Protein AF-A0AA40B4P5-F1 (afdb_monomer)

Solvent-accessible surface area (backbone atoms only — not comparable to full-atom values): 10401 Å² total; per-residue (Å²): 141,83,86,83,81,86,85,80,82,79,84,84,80,72,88,78,84,68,84,62,63,70,59,55,52,53,54,52,51,53,55,52,52,54,54,51,57,57,49,55,63,72,71,56,54,73,71,52,54,49,51,61,72,48,46,81,73,42,50,54,58,43,45,58,49,44,71,41,87,86,31,70,64,45,64,67,70,53,51,60,80,78,50,50,58,64,60,58,49,35,54,48,53,42,51,59,69,30,68,84,51,92,52,61,62,55,52,70,40,61,72,48,35,52,53,43,51,72,56,22,70,80,34,48,65,58,49,50,54,52,31,75,77,42,67,86,60,52,48,68,52,47,49,43,21,38,76,67,78,42,76,81,86,72,92,78,77,64,51,75,59,50,50,55,59,49,59,76,75,81

Radius of gyration: 24.17 Å; Cα contacts (8 Å, |Δi|>4): 97; chains: 1; bounding box: 47×35×93 Å

pLDDT: mean 71.44, std 14.61, range [41.84, 92.88]

Secondary structure (DSSP, 8-state):
-------PPPP---------HHHHHHHHHHHHHHHHHHHHHHT-SHHHHHHHHHGGGGHHHHHHHHTSTT-TTHHHHS-TTTS-HHHHHHHHHHHHHHTT--SGGGTSSSHHHHHHHHH-GGGHHHHHHHHHH-TTSSHHHHHHHHHHSS----S---HHHHHHHHHHH-

Sequence (170 aa):
MEDASPTASVPSTGPHSGPDIGVACRQITAIVEEQAADSKALAVGPERDALVRMGPNILPQVVNKLRDRWNQFGCQLVDPKNIEIEQYYVLKLHAEAARHVSHSDAFTSGPAYAELVKLGQPAVPLAMLAYARGQSGWWHELLFEIVHGRRSGQHCFNKPMLYREWVDWF

Organism: NCBI:txid1954250

Mean predicted aligned error: 15.41 Å

Foldseek 3Di:
DDDDDDDDDDDDDDDPPDPDVVVVVVVVVVVVVVVVVVLVVVCDDPVNVVVVVCPPVCVVVLLVQVVPVVVVCSVVNVPCVVVVVVLLVLLVVLLVQQVPDQDLCSNCDDDSLVVLLVVAPVSLVVLLVSCVVPLSTNSVQSNCCSPPVDGPPDDDDPSVVSNVVVSVVD

Structure (mmCIF, N/CA/C/O backbone):
data_AF-A0AA40B4P5-F1
#
_entry.id   AF-A0AA40B4P5-F1
#
loop_
_atom_site.group_PDB
_atom_site.id
_atom_site.type_symbol
_atom_site.label_atom_id
_atom_site.label_alt_id
_atom_site.label_comp_id
_atom_site.label_asym_id
_atom_site.label_entity_id
_atom_site.label_seq_id
_atom_site.pdbx_PDB_ins_code
_atom_site.Cartn_x
_atom_site.Cartn_y
_atom_site.Cartn_z
_atom_site.occupancy
_atom_site.B_iso_or_equiv
_atom_site.auth_seq_id
_atom_site.auth_comp_id
_atom_site.auth_asym_id
_atom_site.auth_atom_id
_atom_site.pdbx_PDB_model_num
ATOM 1 N N . MET A 1 1 ? 11.983 9.893 -76.546 1.00 45.31 1 MET A N 1
ATOM 2 C CA . MET A 1 1 ? 11.725 8.760 -75.636 1.00 45.31 1 MET A CA 1
ATOM 3 C C . MET A 1 1 ? 11.482 9.407 -74.285 1.00 45.31 1 MET A C 1
ATOM 5 O O . MET A 1 1 ? 12.410 9.602 -73.517 1.00 45.31 1 MET A O 1
ATOM 9 N N . GLU A 1 2 ? 10.279 9.955 -74.134 1.00 45.50 2 GLU A N 1
ATOM 10 C CA . GLU A 1 2 ? 9.852 10.758 -72.987 1.00 45.50 2 GLU A CA 1
ATOM 11 C C . GLU A 1 2 ? 8.840 9.912 -72.217 1.00 45.50 2 GLU A C 1
ATOM 13 O O . GLU A 1 2 ? 7.770 9.609 -72.742 1.00 45.50 2 GLU A O 1
ATOM 18 N N . ASP A 1 3 ? 9.222 9.479 -71.018 1.00 50.28 3 ASP A N 1
ATOM 19 C CA . ASP A 1 3 ? 8.362 8.753 -70.086 1.00 50.28 3 ASP A CA 1
ATOM 20 C C . ASP A 1 3 ? 7.683 9.763 -69.154 1.00 50.28 3 ASP A C 1
ATOM 22 O O . ASP A 1 3 ? 8.325 10.394 -68.312 1.00 50.28 3 ASP A O 1
ATOM 26 N N . ALA A 1 4 ? 6.371 9.928 -69.317 1.00 57.69 4 ALA A N 1
ATOM 27 C CA . ALA A 1 4 ? 5.534 10.730 -68.435 1.00 57.69 4 ALA A CA 1
ATOM 28 C C . ALA A 1 4 ? 5.011 9.856 -67.281 1.00 57.69 4 ALA A C 1
ATOM 30 O O . ALA A 1 4 ? 4.214 8.942 -67.488 1.00 57.69 4 ALA A O 1
ATOM 31 N N . SER A 1 5 ? 5.457 10.146 -66.056 1.00 61.81 5 SER A N 1
ATOM 32 C CA . SER A 1 5 ? 4.938 9.529 -64.825 1.00 61.81 5 SER A CA 1
ATOM 33 C C . SER A 1 5 ? 3.595 10.146 -64.406 1.00 61.81 5 SER A C 1
ATOM 35 O O . SER A 1 5 ? 3.439 11.366 -64.502 1.00 61.81 5 SER A O 1
ATOM 37 N N . PRO A 1 6 ? 2.632 9.356 -63.893 1.00 63.91 6 PRO A N 1
ATOM 38 C CA . PRO A 1 6 ? 1.341 9.874 -63.460 1.00 63.91 6 PRO A CA 1
ATOM 39 C C . PRO A 1 6 ? 1.387 10.382 -62.011 1.00 63.91 6 PRO A C 1
ATOM 41 O O . PRO A 1 6 ? 1.724 9.655 -61.075 1.00 63.91 6 PRO A O 1
ATOM 44 N N . THR A 1 7 ? 0.993 11.640 -61.823 1.00 63.25 7 THR A N 1
ATOM 45 C CA . THR A 1 7 ? 0.817 12.290 -60.520 1.00 63.25 7 THR A CA 1
ATOM 46 C C . THR A 1 7 ? -0.499 11.834 -59.885 1.00 63.25 7 THR A C 1
ATOM 48 O O . THR A 1 7 ? -1.576 12.201 -60.351 1.00 63.25 7 THR A O 1
ATOM 51 N N . ALA A 1 8 ? -0.434 11.037 -58.817 1.00 60.28 8 ALA A N 1
ATOM 52 C CA . ALA A 1 8 ? -1.607 10.653 -58.034 1.00 60.28 8 ALA A CA 1
ATOM 53 C C . ALA A 1 8 ? -1.970 11.754 -57.020 1.00 60.28 8 ALA A C 1
ATOM 55 O O . ALA A 1 8 ? -1.156 12.133 -56.177 1.00 60.28 8 ALA A O 1
ATOM 56 N N .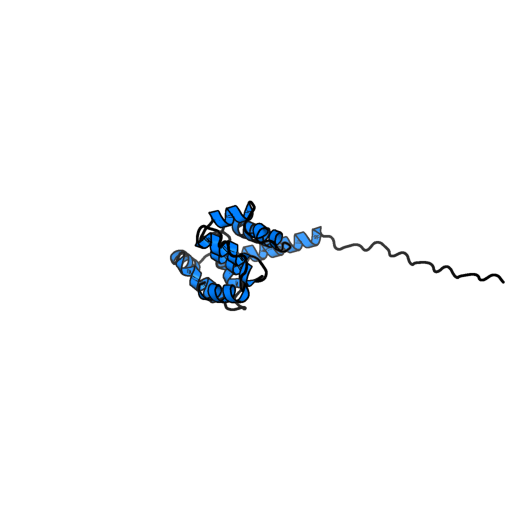 SER A 1 9 ? -3.200 12.266 -57.097 1.00 62.09 9 SER A N 1
ATOM 57 C CA . SER A 1 9 ? -3.757 13.225 -56.139 1.00 62.09 9 SER A CA 1
ATOM 58 C C . SER A 1 9 ? -4.145 12.536 -54.828 1.00 62.09 9 SER A C 1
ATOM 60 O O . SER A 1 9 ? -4.924 11.584 -54.819 1.00 62.09 9 SER A O 1
ATOM 62 N N . VAL A 1 10 ? -3.613 13.041 -53.716 1.00 63.47 10 VAL A N 1
ATOM 63 C CA . VAL A 1 10 ? -3.909 12.569 -52.356 1.00 63.47 10 VAL A CA 1
ATOM 64 C C . VAL A 1 10 ? -5.256 13.149 -51.889 1.00 63.47 10 VAL A C 1
ATOM 66 O O . VAL A 1 10 ? -5.455 14.361 -52.006 1.00 63.47 10 VAL A O 1
ATOM 69 N N . PRO A 1 11 ? -6.186 12.335 -51.354 1.00 60.91 11 PRO A N 1
ATOM 70 C CA . PRO A 1 11 ? -7.458 12.829 -50.841 1.00 60.91 11 PRO A CA 1
ATOM 71 C C . PRO A 1 11 ? -7.267 13.568 -49.508 1.00 60.91 11 PRO A C 1
ATOM 73 O O . PRO A 1 11 ? -6.669 13.050 -48.567 1.00 60.91 11 PRO A O 1
ATOM 76 N N . SER A 1 12 ? -7.805 14.787 -49.436 1.00 62.78 12 SER A N 1
ATOM 77 C CA . SER A 1 12 ? -7.842 15.615 -48.228 1.00 62.78 12 SER A CA 1
ATOM 78 C C . SER A 1 12 ? -8.857 15.046 -47.233 1.00 62.78 12 SER A C 1
ATOM 80 O O . SER A 1 12 ? -10.067 15.102 -47.457 1.00 62.78 12 SER A O 1
ATOM 82 N N . THR A 1 13 ? -8.369 14.466 -46.138 1.00 60.22 13 THR A N 1
ATOM 83 C CA . THR A 1 13 ? -9.186 14.061 -44.989 1.00 60.22 13 THR A CA 1
ATOM 84 C C . THR A 1 13 ? -9.657 15.300 -44.232 1.00 60.22 13 THR A C 1
ATOM 86 O O . THR A 1 13 ? -8.844 16.050 -43.693 1.00 60.22 13 THR A O 1
ATOM 89 N N . GLY A 1 14 ? -10.975 15.515 -44.208 1.00 63.88 14 GLY A N 1
ATOM 90 C CA . GLY A 1 14 ? -11.615 16.598 -43.463 1.00 63.88 14 GLY A CA 1
ATOM 91 C C . GLY A 1 14 ? -11.406 16.499 -41.944 1.00 63.88 14 GLY A C 1
ATOM 92 O O . GLY A 1 14 ? -11.016 15.447 -41.432 1.00 63.88 14 GLY A O 1
ATOM 93 N N . PRO A 1 15 ? -11.660 17.593 -41.205 1.00 58.78 15 PRO A N 1
ATOM 94 C CA . PRO A 1 15 ? -11.432 17.649 -39.768 1.00 58.78 15 PRO A CA 1
ATOM 95 C C . PRO A 1 15 ? -12.365 16.675 -39.039 1.00 58.78 15 PRO A C 1
ATOM 97 O O . PRO A 1 15 ? -13.579 16.863 -38.991 1.00 58.78 15 PRO A O 1
ATOM 100 N N . HIS A 1 16 ? -11.783 15.628 -38.456 1.00 56.91 16 HIS A N 1
ATOM 101 C CA . HIS A 1 16 ? -12.468 14.759 -37.508 1.00 56.91 16 HIS A CA 1
ATOM 102 C C . HIS A 1 16 ? -12.812 15.569 -36.252 1.00 56.91 16 HIS A C 1
ATOM 104 O O . HIS A 1 16 ? -11.935 15.884 -35.448 1.00 56.91 16 HIS A O 1
ATOM 110 N N . SER A 1 17 ? -14.094 15.900 -36.074 1.00 65.56 17 SER A N 1
ATOM 111 C CA . SER A 1 17 ? -14.632 16.340 -34.786 1.00 65.56 17 SER A CA 1
ATOM 112 C C . SER A 1 17 ? -14.431 15.222 -33.765 1.00 65.56 17 SER A C 1
ATOM 114 O O . SER A 1 17 ? -15.168 14.237 -33.747 1.00 65.56 17 SER A O 1
ATOM 116 N N . GLY A 1 18 ? -13.383 15.355 -32.952 1.00 63.38 18 GLY A N 1
ATOM 117 C CA . GLY A 1 18 ? -13.143 14.484 -31.810 1.00 63.38 18 GLY A CA 1
ATOM 118 C C . GLY A 1 18 ? -14.257 14.628 -30.766 1.00 63.38 18 GLY A C 1
ATOM 119 O O . GLY A 1 18 ? -14.904 15.677 -30.701 1.00 63.38 18 GLY A O 1
ATOM 120 N N . PRO A 1 19 ? -14.506 13.585 -29.958 1.00 60.81 19 PRO A N 1
ATOM 121 C CA . PRO A 1 19 ? -15.506 13.635 -28.901 1.00 60.81 19 PRO A CA 1
ATOM 122 C C . PRO A 1 19 ? -15.192 14.776 -27.927 1.00 60.81 19 PRO A C 1
ATOM 124 O O . PRO A 1 19 ? -14.059 14.923 -27.466 1.00 60.81 19 PRO A O 1
ATOM 127 N N . ASP A 1 20 ? -16.207 15.587 -27.630 1.00 73.81 20 ASP A N 1
ATOM 128 C CA . ASP A 1 20 ? -16.127 16.694 -26.681 1.00 73.81 20 ASP A CA 1
ATOM 129 C C . ASP A 1 20 ? -15.807 16.147 -25.280 1.00 73.81 20 ASP A C 1
ATOM 131 O O . ASP A 1 20 ? -16.660 15.590 -24.582 1.00 73.81 20 ASP A O 1
ATOM 135 N N . ILE A 1 21 ? -14.545 16.304 -24.880 1.00 62.72 21 ILE A N 1
ATOM 136 C CA . ILE A 1 21 ? -13.999 15.877 -23.585 1.00 62.72 21 ILE A CA 1
ATOM 137 C C . ILE A 1 21 ? -14.819 16.467 -22.425 1.00 62.72 21 ILE A C 1
ATOM 139 O O . ILE A 1 21 ? -14.979 15.824 -21.387 1.00 62.72 21 ILE A O 1
ATOM 143 N N . GLY A 1 22 ? -15.407 17.654 -22.604 1.00 71.31 22 GLY A N 1
ATOM 144 C CA . GLY A 1 22 ? -16.255 18.286 -21.600 1.00 71.31 22 GLY A CA 1
ATOM 145 C C . GLY A 1 22 ? -17.550 17.517 -21.336 1.00 71.31 22 GLY A C 1
ATOM 146 O O . GLY A 1 22 ? -18.019 17.487 -20.198 1.00 71.31 22 GLY A O 1
ATOM 147 N N . VAL A 1 23 ? -18.122 16.863 -22.351 1.00 73.00 23 VAL A N 1
ATOM 148 C CA . VAL A 1 23 ? -19.327 16.029 -22.199 1.00 73.00 23 VAL A CA 1
ATOM 149 C C . VAL A 1 23 ? -18.996 14.731 -21.464 1.00 73.00 23 VAL A C 1
ATOM 151 O O . VAL A 1 23 ? -19.712 14.367 -20.529 1.00 73.00 23 VAL A O 1
ATOM 154 N N . ALA A 1 24 ? -17.882 14.085 -21.817 1.00 61.00 24 ALA A N 1
ATOM 155 C CA . ALA A 1 24 ? -17.438 12.854 -21.164 1.00 61.00 24 ALA A CA 1
ATOM 156 C C . ALA A 1 24 ? -17.124 13.071 -19.672 1.00 61.00 24 ALA A C 1
ATOM 158 O O . ALA A 1 24 ? -17.556 12.287 -18.828 1.00 61.00 24 ALA A O 1
ATOM 159 N N . CYS A 1 25 ? -16.447 14.172 -19.323 1.00 55.41 25 CYS A N 1
ATOM 160 C CA . CYS A 1 25 ? -16.155 14.500 -17.926 1.00 55.41 25 CYS A CA 1
ATOM 161 C C . CYS A 1 25 ? -17.429 14.704 -17.092 1.00 55.41 25 CYS A C 1
ATOM 163 O O . CYS A 1 25 ? -17.517 14.175 -15.988 1.00 55.41 25 CYS A O 1
ATOM 165 N N . ARG A 1 26 ? -18.444 15.403 -17.620 1.00 72.69 26 ARG A N 1
ATOM 166 C CA . ARG A 1 26 ? -19.712 15.623 -16.898 1.00 72.69 26 ARG A CA 1
ATOM 167 C C . ARG A 1 26 ? -20.489 14.329 -16.657 1.00 72.69 26 ARG A C 1
ATOM 169 O O . ARG A 1 26 ? -21.062 14.159 -15.586 1.00 72.69 26 ARG A O 1
ATOM 176 N N . GLN A 1 27 ? -20.487 13.415 -17.627 1.00 67.50 27 GLN A N 1
ATOM 177 C CA . GLN A 1 27 ? -21.134 12.109 -17.475 1.00 67.50 27 GLN A CA 1
ATOM 178 C C . GLN A 1 27 ? -20.438 11.248 -16.416 1.00 67.50 27 GLN A C 1
ATOM 180 O O . GLN A 1 27 ? -21.112 10.627 -15.600 1.00 67.50 27 GLN A O 1
ATOM 185 N N . ILE A 1 28 ? -19.102 11.256 -16.378 1.00 53.94 28 ILE A N 1
ATOM 186 C CA . ILE A 1 28 ? -18.337 10.527 -15.358 1.00 53.94 28 ILE A CA 1
ATOM 187 C C . ILE A 1 28 ? -18.602 11.107 -13.962 1.00 53.94 28 ILE A C 1
ATOM 189 O O . ILE A 1 28 ? -18.829 10.342 -13.030 1.00 53.94 28 ILE A O 1
ATOM 193 N N . THR A 1 29 ? -18.634 12.435 -13.810 1.00 65.75 29 THR A N 1
ATOM 194 C CA . THR A 1 29 ? -18.943 13.073 -12.520 1.00 65.75 29 THR A CA 1
ATOM 195 C C . THR A 1 29 ? -20.336 12.696 -12.010 1.00 65.75 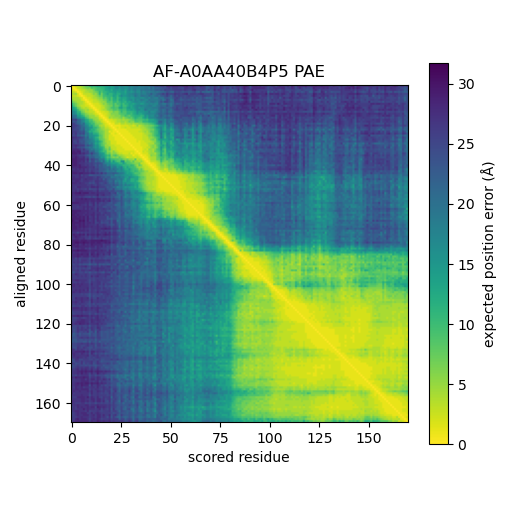29 THR A C 1
ATOM 197 O O . THR A 1 29 ? -20.460 12.317 -10.851 1.00 65.75 29 THR A O 1
ATOM 200 N N . ALA A 1 30 ? -21.358 12.713 -12.871 1.00 70.62 30 ALA A N 1
ATOM 201 C CA . ALA A 1 30 ? -22.722 12.353 -12.480 1.00 70.62 30 ALA A CA 1
ATOM 202 C C . ALA A 1 30 ? -22.841 10.886 -12.021 1.00 70.62 30 ALA A C 1
ATOM 204 O O . ALA A 1 30 ? -23.460 10.611 -10.998 1.00 70.62 30 ALA A O 1
ATOM 205 N N . ILE A 1 31 ? -22.183 9.954 -12.724 1.00 61.81 31 ILE A N 1
ATOM 206 C CA . ILE A 1 31 ? -22.160 8.528 -12.347 1.00 61.81 31 ILE A CA 1
ATOM 207 C C . ILE A 1 31 ? -21.468 8.331 -10.990 1.00 61.81 31 ILE A C 1
ATOM 209 O O . ILE A 1 31 ? -21.915 7.529 -10.170 1.00 61.81 31 ILE A O 1
ATOM 213 N N . VAL A 1 32 ? -20.382 9.066 -10.734 1.00 55.47 32 VAL A N 1
ATOM 214 C CA . VAL A 1 32 ? -19.660 8.998 -9.456 1.00 55.47 32 VAL A CA 1
ATOM 215 C C . VAL A 1 32 ? -20.505 9.564 -8.309 1.00 55.47 32 VAL A C 1
ATOM 217 O O . VAL A 1 32 ? -20.516 8.982 -7.226 1.00 55.47 32 VAL A O 1
ATOM 220 N N . GLU A 1 33 ? -21.234 10.660 -8.526 1.00 64.38 33 GLU A N 1
ATOM 221 C CA . GLU A 1 33 ? -22.116 11.252 -7.512 1.00 64.38 33 GLU A CA 1
ATOM 222 C C . GLU A 1 33 ? -23.326 10.363 -7.187 1.00 64.38 33 GLU A C 1
ATOM 224 O O . GLU A 1 33 ? -23.668 10.208 -6.014 1.00 64.38 33 GLU A O 1
ATOM 229 N N . GLU A 1 34 ? -23.927 9.727 -8.195 1.00 67.56 34 GLU A N 1
ATOM 230 C CA . GLU A 1 34 ? -25.036 8.781 -8.026 1.00 67.56 34 GLU A CA 1
ATOM 231 C C . GLU A 1 34 ? -24.597 7.543 -7.227 1.00 67.56 34 GLU A C 1
ATOM 233 O O . GLU A 1 34 ? -25.210 7.199 -6.216 1.00 67.56 34 GLU A O 1
ATOM 238 N N . GLN A 1 35 ? -23.451 6.945 -7.577 1.00 53.59 35 GLN A N 1
ATOM 239 C CA . GLN A 1 35 ? -22.891 5.824 -6.813 1.00 53.59 35 GLN A CA 1
ATOM 240 C C . GLN A 1 35 ? -22.478 6.221 -5.385 1.00 53.59 35 GLN A C 1
ATOM 242 O O . GLN A 1 35 ? -22.581 5.415 -4.458 1.00 53.59 35 GLN A O 1
ATOM 247 N N . ALA A 1 36 ? -22.035 7.463 -5.171 1.00 54.97 36 ALA A N 1
ATOM 248 C CA . ALA A 1 36 ? -21.717 7.973 -3.838 1.00 54.97 36 ALA A CA 1
ATOM 249 C C . ALA A 1 36 ? -22.971 8.193 -2.970 1.00 54.97 36 ALA A C 1
ATOM 251 O O . ALA A 1 36 ? -22.896 8.059 -1.742 1.00 54.97 36 ALA A O 1
ATOM 252 N N . ALA A 1 37 ? -24.116 8.520 -3.577 1.00 57.41 37 ALA A N 1
ATOM 253 C CA . ALA A 1 37 ? -25.391 8.655 -2.877 1.00 57.41 37 ALA A CA 1
ATOM 254 C C . ALA A 1 37 ? -25.894 7.294 -2.363 1.00 57.41 37 ALA A C 1
ATOM 256 O O . ALA A 1 37 ? -26.248 7.187 -1.187 1.00 57.41 37 ALA A O 1
ATOM 257 N N . ASP A 1 38 ? -25.800 6.245 -3.182 1.00 60.19 38 ASP A N 1
ATOM 258 C CA . ASP A 1 38 ? -26.142 4.871 -2.786 1.00 60.19 38 ASP A CA 1
ATOM 259 C C . ASP A 1 38 ? -25.158 4.295 -1.755 1.00 60.19 38 ASP A C 1
ATOM 261 O O . ASP A 1 38 ? -25.547 3.616 -0.802 1.00 60.19 38 ASP A O 1
ATOM 265 N N . SER A 1 39 ? -23.874 4.645 -1.865 1.00 52.78 39 SER A N 1
ATOM 266 C CA . SER A 1 39 ? -22.849 4.244 -0.895 1.00 52.78 39 SER A CA 1
ATOM 267 C C . SER A 1 39 ? -23.105 4.814 0.511 1.00 52.78 39 SER A C 1
ATOM 269 O O . SER A 1 39 ? -22.832 4.150 1.512 1.00 52.78 39 SER A O 1
ATOM 271 N N . LYS A 1 40 ? -23.707 6.011 0.627 1.00 55.09 40 LYS A N 1
ATOM 272 C CA . LYS A 1 40 ? -24.084 6.589 1.932 1.00 55.09 40 LYS A CA 1
ATOM 273 C C . LYS A 1 40 ? -25.180 5.796 2.640 1.00 55.09 40 LYS A C 1
ATOM 275 O O . LYS A 1 40 ? -25.141 5.728 3.866 1.00 55.09 40 LYS A O 1
ATOM 280 N N . ALA A 1 41 ? -26.117 5.198 1.905 1.00 58.56 41 ALA A N 1
ATOM 281 C CA . ALA A 1 41 ? -27.162 4.356 2.487 1.00 58.56 41 ALA A CA 1
ATOM 282 C C . ALA A 1 41 ? -26.595 3.036 3.040 1.00 58.56 41 ALA A C 1
ATOM 284 O O . ALA A 1 41 ? -27.082 2.534 4.048 1.00 58.56 41 ALA A O 1
ATOM 285 N N . LEU A 1 42 ? -25.516 2.522 2.440 1.00 53.75 42 LEU A N 1
ATOM 286 C CA . LEU A 1 42 ? -24.783 1.339 2.914 1.00 53.75 42 LEU A CA 1
ATOM 287 C C . LEU A 1 42 ? -23.833 1.641 4.089 1.00 53.75 42 LEU A C 1
ATOM 289 O O . LEU A 1 42 ? -23.342 0.726 4.747 1.00 53.75 42 LEU A O 1
ATOM 293 N N . ALA A 1 43 ? -23.579 2.923 4.369 1.00 54.78 43 ALA A N 1
ATOM 294 C CA . ALA A 1 43 ? -22.688 3.396 5.426 1.00 54.78 43 ALA A CA 1
ATOM 295 C C . ALA A 1 43 ? -23.419 3.760 6.735 1.00 54.78 43 ALA A C 1
ATOM 297 O O . ALA A 1 43 ? -22.862 4.465 7.579 1.00 54.78 43 ALA A O 1
ATOM 298 N N . VAL A 1 44 ? -24.650 3.295 6.940 1.00 67.38 44 VAL A N 1
ATOM 29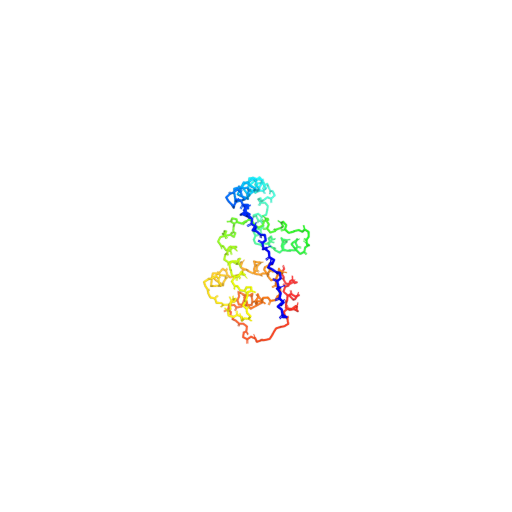9 C CA . VAL A 1 44 ? -25.410 3.463 8.189 1.00 67.38 44 VAL A CA 1
ATOM 300 C C . VAL A 1 44 ? -26.197 2.190 8.492 1.00 67.38 44 VAL A C 1
ATOM 302 O O . VAL A 1 44 ? -26.699 1.547 7.579 1.00 67.38 44 VAL A O 1
ATOM 305 N N . GLY A 1 45 ? -26.295 1.815 9.770 1.00 79.00 45 GLY A N 1
ATOM 306 C CA . GLY A 1 45 ? -27.057 0.642 10.209 1.00 79.00 45 GLY A CA 1
ATOM 307 C C . GLY A 1 45 ? -26.340 -0.211 11.263 1.00 79.00 45 GLY A C 1
ATOM 308 O O . GLY A 1 45 ? -25.130 -0.062 11.466 1.00 79.00 45 GLY A O 1
ATOM 309 N N . PRO A 1 46 ? -27.075 -1.116 11.934 1.00 67.00 46 PRO A N 1
ATOM 310 C CA . PRO A 1 46 ? -26.543 -1.947 13.015 1.00 67.00 46 PRO A CA 1
ATOM 311 C C . PRO A 1 46 ? -25.401 -2.869 12.559 1.00 67.00 46 PRO A C 1
ATOM 313 O O . PRO A 1 46 ? -24.495 -3.157 13.341 1.00 67.00 46 PRO A O 1
ATOM 316 N N . GLU A 1 47 ? -25.385 -3.283 11.291 1.00 64.81 47 GLU A N 1
ATOM 317 C CA . GLU A 1 47 ? -24.300 -4.062 10.692 1.00 64.81 47 GLU A CA 1
ATOM 318 C C . GLU A 1 47 ? -23.000 -3.249 10.609 1.00 64.81 47 GLU A C 1
ATOM 320 O O . GLU A 1 47 ? -21.930 -3.766 10.934 1.00 64.81 47 GLU A O 1
ATOM 325 N N . ARG A 1 48 ? -23.069 -1.957 10.253 1.00 67.25 48 ARG A N 1
ATOM 326 C CA . ARG A 1 48 ? -21.895 -1.068 10.268 1.00 67.25 48 ARG A CA 1
ATOM 327 C C . ARG A 1 48 ? -21.415 -0.814 11.688 1.00 67.25 48 ARG A C 1
ATOM 329 O O . ARG A 1 48 ? -20.212 -0.860 11.933 1.00 67.25 48 ARG A O 1
ATOM 336 N N . ASP A 1 49 ? -22.327 -0.578 12.624 1.00 75.69 49 ASP A N 1
ATOM 337 C CA . ASP A 1 49 ? -21.961 -0.361 14.025 1.00 75.69 49 ASP A CA 1
ATOM 338 C C . ASP A 1 49 ? -21.262 -1.590 14.616 1.00 75.69 49 ASP A C 1
ATOM 340 O O . ASP A 1 49 ? -20.344 -1.449 15.425 1.00 75.69 49 ASP A O 1
ATOM 344 N N . ALA A 1 50 ? -21.647 -2.796 14.189 1.00 70.38 50 ALA A N 1
ATOM 345 C CA . ALA A 1 50 ? -20.953 -4.027 14.545 1.00 70.38 50 ALA A CA 1
ATOM 346 C C . ALA A 1 50 ? -19.530 -4.069 13.962 1.00 70.38 50 ALA A C 1
ATOM 348 O O . ALA A 1 50 ? -18.587 -4.368 14.695 1.00 70.38 50 ALA A O 1
ATOM 349 N N . LEU A 1 51 ? -19.351 -3.699 12.687 1.00 65.25 51 LEU A N 1
ATOM 350 C CA . LEU A 1 51 ? -18.031 -3.629 12.044 1.00 65.25 51 LEU A CA 1
ATOM 351 C C . LEU A 1 51 ? -17.107 -2.602 12.714 1.00 65.25 51 LEU A C 1
ATOM 353 O O . LEU A 1 51 ? -15.952 -2.906 13.003 1.00 65.25 51 LEU A O 1
ATOM 357 N N . VAL A 1 52 ? -17.618 -1.405 13.019 1.00 68.50 52 VAL A N 1
ATOM 358 C CA . VAL A 1 52 ? -16.863 -0.359 13.729 1.00 68.50 52 VAL A CA 1
ATOM 359 C C . VAL A 1 52 ? -16.462 -0.838 15.125 1.00 68.50 52 VAL A C 1
ATOM 361 O O . VAL A 1 52 ? -15.322 -0.644 15.544 1.00 68.50 52 VAL A O 1
ATOM 364 N N . ARG A 1 53 ? -17.365 -1.526 15.833 1.00 75.38 53 ARG A N 1
ATOM 365 C CA . ARG A 1 53 ? -17.111 -2.078 17.173 1.00 75.38 53 ARG A CA 1
ATOM 366 C C . ARG A 1 53 ? -16.075 -3.203 17.172 1.00 75.38 53 ARG A C 1
ATOM 368 O O . ARG A 1 53 ? -15.400 -3.396 18.178 1.00 75.38 53 ARG A O 1
ATOM 375 N N . MET A 1 54 ?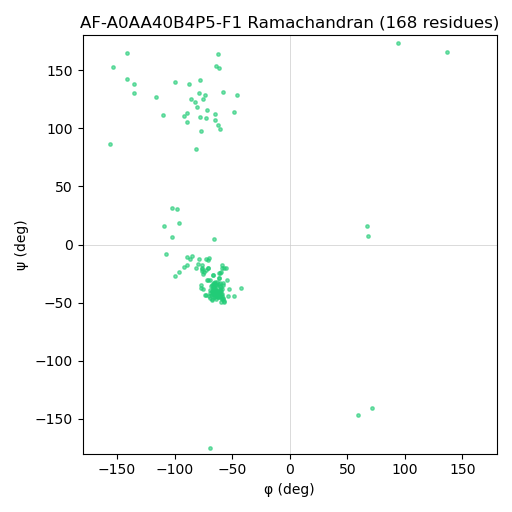 -15.921 -3.919 16.057 1.00 66.06 54 MET A N 1
ATOM 376 C CA . MET A 1 54 ? -14.857 -4.915 15.881 1.00 66.06 54 MET A CA 1
ATOM 377 C C . MET A 1 54 ? -13.465 -4.280 15.729 1.00 66.06 54 MET A C 1
ATOM 379 O O . MET A 1 54 ? -12.464 -4.952 15.991 1.00 66.06 54 MET A O 1
ATOM 383 N N . GLY A 1 55 ? -13.382 -2.997 15.359 1.00 73.25 55 GLY A N 1
ATOM 384 C CA . GLY A 1 55 ? -12.122 -2.264 15.262 1.00 73.25 55 GLY A CA 1
ATOM 385 C C . GLY A 1 55 ? -11.134 -2.907 14.273 1.00 73.25 55 GLY A C 1
ATOM 386 O O . GLY A 1 55 ? -11.556 -3.519 13.292 1.00 73.25 55 GLY A O 1
ATOM 387 N N . PRO A 1 56 ? -9.813 -2.830 14.516 1.00 72.38 56 PRO A N 1
ATOM 388 C CA . PRO A 1 56 ? -8.791 -3.384 13.618 1.00 72.38 56 PRO A CA 1
ATOM 389 C C . PRO A 1 56 ? -8.911 -4.897 13.370 1.00 72.38 56 PRO A C 1
ATOM 391 O O . PRO A 1 56 ? -8.411 -5.400 12.368 1.00 72.38 56 PRO A O 1
ATOM 394 N N . ASN A 1 57 ? -9.609 -5.630 14.243 1.00 66.88 57 ASN A N 1
ATOM 395 C CA . ASN A 1 57 ? -9.778 -7.081 14.134 1.00 66.88 57 ASN A CA 1
ATOM 396 C C . ASN A 1 57 ? -10.676 -7.504 12.962 1.00 66.88 57 ASN A C 1
ATOM 398 O O . ASN A 1 57 ? -10.735 -8.689 12.634 1.00 66.88 57 ASN A O 1
ATOM 402 N N . ILE A 1 58 ? -11.380 -6.562 12.326 1.00 73.56 58 ILE A N 1
ATOM 403 C CA . ILE A 1 58 ? -12.136 -6.839 11.102 1.00 73.56 58 ILE A CA 1
ATOM 404 C C . ILE A 1 58 ? -11.222 -6.991 9.879 1.00 73.56 58 ILE A C 1
ATOM 406 O O . ILE A 1 58 ? -11.594 -7.659 8.914 1.00 73.56 58 ILE A O 1
ATOM 410 N N . LEU A 1 59 ? -10.015 -6.412 9.921 1.00 62.25 59 LEU A N 1
ATOM 411 C CA . LEU A 1 59 ? -9.114 -6.349 8.771 1.00 62.25 59 LEU A CA 1
ATOM 412 C C . LEU A 1 59 ? -8.745 -7.740 8.232 1.00 62.25 59 LEU A C 1
ATOM 414 O O . LEU A 1 59 ? -8.943 -7.940 7.035 1.00 62.25 59 LEU A O 1
ATOM 418 N N . PRO A 1 60 ? -8.353 -8.737 9.052 1.00 61.72 60 PRO A N 1
ATOM 419 C CA . PRO A 1 60 ? -8.082 -10.084 8.547 1.00 61.72 60 PRO A CA 1
ATOM 420 C C . PRO A 1 60 ? -9.306 -10.733 7.887 1.00 61.72 60 PRO A C 1
ATOM 422 O O . PRO A 1 60 ? -9.175 -11.465 6.915 1.00 61.72 60 PRO A O 1
ATOM 425 N N . GLN A 1 61 ? -10.523 -10.449 8.366 1.00 63.56 61 GLN A N 1
ATOM 426 C CA . GLN A 1 61 ? -11.746 -11.028 7.794 1.00 63.56 61 GLN A CA 1
ATOM 427 C C . GLN A 1 61 ? -12.130 -10.378 6.462 1.00 63.56 61 GLN A C 1
ATOM 429 O O . GLN A 1 61 ? -12.563 -11.069 5.539 1.00 63.56 61 GLN A O 1
ATOM 434 N N . VAL A 1 62 ? -11.951 -9.060 6.345 1.00 62.28 62 VAL A N 1
ATOM 435 C CA . VAL A 1 62 ? -12.141 -8.325 5.087 1.00 62.28 62 VAL A CA 1
ATOM 436 C C . VAL A 1 62 ? -11.112 -8.780 4.062 1.00 62.28 62 VAL A C 1
ATOM 438 O O . VAL A 1 62 ? -11.482 -9.100 2.937 1.00 62.28 62 VAL A O 1
ATOM 441 N N . VAL A 1 63 ? -9.847 -8.898 4.463 1.00 59.16 63 VAL A N 1
ATOM 442 C CA . VAL A 1 63 ? -8.763 -9.400 3.612 1.00 59.16 63 VAL A CA 1
ATOM 443 C C . VAL A 1 63 ? -9.023 -10.842 3.173 1.00 59.16 63 VAL A C 1
ATOM 445 O O . VAL A 1 63 ? -8.932 -11.147 1.984 1.00 59.16 63 VAL A O 1
ATOM 448 N N . ASN A 1 64 ? -9.461 -11.716 4.081 1.00 58.41 64 ASN A N 1
ATOM 449 C CA . ASN A 1 64 ? -9.798 -13.093 3.732 1.00 58.41 64 ASN A CA 1
ATOM 450 C C . ASN A 1 64 ? -10.991 -13.173 2.761 1.00 58.41 64 ASN A C 1
ATOM 452 O O . ASN A 1 64 ? -10.995 -13.997 1.851 1.00 58.41 64 ASN A O 1
ATOM 456 N N . LYS A 1 65 ? -11.976 -12.270 2.877 1.00 55.78 65 LYS A N 1
ATOM 457 C CA . LYS A 1 65 ? -13.048 -12.128 1.876 1.00 55.78 65 LYS A CA 1
ATOM 458 C C . LYS A 1 65 ? -12.540 -11.606 0.531 1.00 55.78 65 LYS A C 1
ATOM 460 O O . LYS A 1 65 ? -13.061 -12.027 -0.49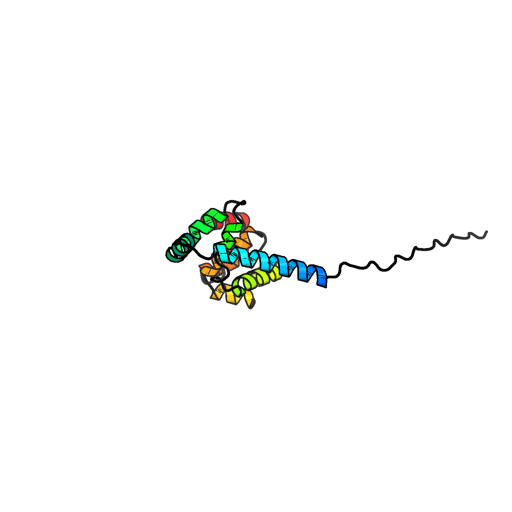8 1.00 55.78 65 LYS A O 1
ATOM 465 N N . LEU A 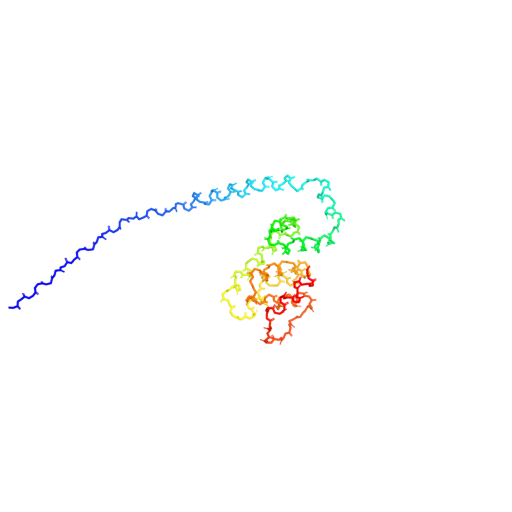1 66 ? -11.546 -10.718 0.531 1.00 54.16 66 LEU A N 1
ATOM 466 C CA . LEU A 1 66 ? -10.932 -10.131 -0.667 1.00 54.16 66 LEU A CA 1
ATOM 467 C C . LEU A 1 66 ? -10.065 -11.108 -1.469 1.00 54.16 66 LEU A C 1
ATOM 469 O O . LEU A 1 66 ? -9.828 -10.869 -2.653 1.00 54.16 66 LEU A O 1
ATOM 473 N N . ARG A 1 67 ? -9.613 -12.208 -0.855 1.00 55.41 67 ARG A N 1
ATOM 474 C CA . ARG A 1 67 ? -8.910 -13.299 -1.552 1.00 55.41 67 ARG A CA 1
ATOM 475 C C . ARG A 1 67 ? -9.777 -13.967 -2.624 1.00 55.41 67 ARG A C 1
ATOM 477 O O . ARG A 1 67 ? -9.244 -14.517 -3.586 1.00 55.41 67 ARG A O 1
ATOM 484 N N . ASP A 1 68 ? -11.100 -13.896 -2.494 1.00 59.44 68 ASP A N 1
ATOM 485 C CA . ASP A 1 68 ? -12.020 -14.408 -3.502 1.00 59.44 68 ASP A CA 1
ATOM 486 C C . ASP A 1 68 ? -12.163 -13.390 -4.647 1.00 59.44 68 ASP A C 1
ATOM 488 O O . ASP A 1 68 ? -12.598 -12.257 -4.434 1.00 59.44 68 ASP A O 1
ATOM 492 N N . ARG A 1 69 ? -11.789 -13.763 -5.883 1.00 44.94 69 ARG A N 1
ATOM 493 C CA . ARG A 1 69 ? -11.663 -12.814 -7.020 1.00 44.94 69 ARG A CA 1
ATOM 494 C C . ARG A 1 69 ? -12.963 -12.072 -7.358 1.00 44.94 69 ARG A C 1
ATOM 496 O O . ARG A 1 69 ? -12.927 -11.072 -8.072 1.00 44.94 69 ARG A O 1
ATOM 503 N N . TRP A 1 70 ? -14.091 -12.595 -6.884 1.00 46.97 70 TRP A N 1
ATOM 504 C CA . TRP A 1 70 ? -15.438 -12.066 -7.081 1.00 46.97 70 TRP A CA 1
ATOM 505 C C . TRP A 1 70 ? -15.859 -11.063 -5.994 1.00 46.97 70 TRP A C 1
ATOM 507 O O . TRP A 1 70 ? -16.840 -10.349 -6.170 1.00 46.97 70 TRP A O 1
ATOM 517 N N . ASN A 1 71 ? -15.088 -10.941 -4.909 1.00 48.34 71 ASN A N 1
ATOM 518 C CA . ASN A 1 71 ? -15.339 -10.047 -3.777 1.00 48.34 71 ASN A CA 1
ATOM 519 C C . ASN A 1 71 ? -14.549 -8.730 -3.858 1.00 48.34 71 ASN A C 1
ATOM 521 O O . ASN A 1 71 ? -14.248 -8.132 -2.831 1.00 48.34 71 ASN A O 1
ATOM 525 N N . GLN A 1 72 ? -14.242 -8.212 -5.054 1.00 46.91 72 GLN A N 1
ATOM 526 C CA . GLN A 1 72 ? -13.528 -6.926 -5.213 1.00 46.91 72 GLN A CA 1
ATOM 527 C C . GLN A 1 72 ? -14.212 -5.737 -4.502 1.00 46.91 72 GLN A C 1
ATOM 529 O O . GLN A 1 72 ? -13.553 -4.752 -4.168 1.00 46.91 72 GLN A O 1
ATOM 534 N N . PHE A 1 73 ? -15.509 -5.849 -4.201 1.00 42.47 73 PHE A N 1
ATOM 535 C CA . PHE A 1 73 ? -16.273 -4.881 -3.411 1.00 42.47 73 PHE A CA 1
ATOM 536 C C . PHE A 1 73 ? -15.915 -4.862 -1.913 1.00 42.47 73 PHE A C 1
ATOM 538 O O . PHE A 1 73 ? -16.247 -3.903 -1.226 1.00 42.47 73 PHE A O 1
ATOM 545 N N . GLY A 1 74 ? -15.178 -5.848 -1.387 1.00 44.44 74 GLY A N 1
ATOM 546 C CA . GLY A 1 74 ? -14.709 -5.843 0.005 1.00 44.44 74 GLY A CA 1
ATOM 547 C C . GLY A 1 74 ? -13.792 -4.657 0.338 1.00 44.44 74 GLY A C 1
ATOM 548 O O . GLY A 1 74 ? -13.748 -4.215 1.481 1.00 44.44 74 GLY A O 1
ATOM 549 N N . CYS A 1 75 ? -13.125 -4.072 -0.665 1.00 42.91 75 CYS A N 1
ATOM 550 C CA . CYS A 1 75 ? -12.319 -2.865 -0.501 1.00 42.91 75 CYS A CA 1
ATOM 551 C C . CYS A 1 75 ? -13.194 -1.622 -0.297 1.00 42.91 75 CYS A C 1
ATOM 553 O O . CYS A 1 75 ? -12.711 -0.645 0.256 1.00 42.91 75 CYS A O 1
ATOM 555 N N . GLN A 1 76 ? -14.465 -1.659 -0.716 1.00 43.97 76 GLN A N 1
ATOM 556 C CA . GLN A 1 76 ? -15.429 -0.583 -0.468 1.00 43.97 76 GLN A CA 1
ATOM 557 C C . GLN A 1 76 ? -16.006 -0.632 0.957 1.00 43.97 76 GLN A C 1
ATOM 559 O O . GLN A 1 76 ? -16.558 0.363 1.415 1.00 43.97 76 GLN A O 1
ATOM 564 N N . LEU A 1 77 ? -15.867 -1.763 1.667 1.00 41.84 77 LEU A N 1
ATOM 565 C CA . LEU A 1 77 ? -16.260 -1.897 3.079 1.00 41.84 77 LEU A CA 1
ATOM 566 C C . LEU A 1 77 ? -15.208 -1.336 4.046 1.00 41.84 77 LEU A C 1
ATOM 568 O O . LEU A 1 77 ? -15.541 -1.015 5.187 1.00 41.84 77 LEU A O 1
ATOM 572 N N . VAL A 1 78 ? -13.953 -1.194 3.606 1.00 45.12 78 VAL A N 1
ATOM 573 C CA . VAL A 1 78 ? -12.980 -0.346 4.300 1.00 45.12 78 VAL A CA 1
ATOM 574 C C . VAL A 1 78 ? -13.335 1.084 3.916 1.00 45.12 78 VAL A C 1
ATOM 576 O O . VAL A 1 78 ? -13.020 1.521 2.815 1.00 45.12 78 VAL A O 1
ATOM 579 N N . ASP A 1 79 ? -14.077 1.767 4.789 1.00 45.50 79 ASP A N 1
ATOM 580 C CA . ASP A 1 79 ? -14.578 3.123 4.557 1.00 45.50 79 ASP A CA 1
ATOM 581 C C . ASP A 1 79 ? -13.426 4.023 4.047 1.00 45.50 79 ASP A C 1
ATOM 583 O O . ASP A 1 79 ? -12.479 4.275 4.804 1.00 45.50 79 ASP A O 1
ATOM 587 N N . PRO A 1 80 ? -13.467 4.528 2.796 1.00 44.41 80 PRO A N 1
ATOM 588 C CA . PRO A 1 80 ? -12.470 5.470 2.278 1.00 44.41 80 PRO A CA 1
ATOM 589 C C . PRO A 1 80 ? -12.508 6.827 3.001 1.00 44.41 80 PRO A C 1
ATOM 591 O O . PRO A 1 80 ? -11.811 7.755 2.610 1.00 44.41 80 PRO A O 1
ATOM 594 N N . LYS A 1 81 ? -13.337 6.976 4.043 1.00 45.62 81 LYS A N 1
ATOM 595 C CA . LYS A 1 81 ? -13.280 8.089 4.995 1.00 45.62 81 LYS A CA 1
ATOM 596 C C . LYS A 1 81 ? -12.355 7.839 6.188 1.00 45.62 81 LYS A C 1
ATOM 598 O O . LYS A 1 81 ? -12.013 8.802 6.862 1.00 45.62 81 LYS A O 1
ATOM 603 N N . ASN A 1 82 ? -11.983 6.588 6.474 1.00 46.38 82 ASN A N 1
ATOM 604 C CA . ASN A 1 82 ? -11.121 6.232 7.614 1.00 46.38 82 ASN A CA 1
ATOM 605 C C . ASN A 1 82 ? -9.659 6.000 7.207 1.00 46.38 82 ASN A C 1
ATOM 607 O O . ASN A 1 82 ? -8.749 6.206 8.003 1.00 46.38 82 ASN A O 1
ATOM 611 N N . ILE A 1 83 ? -9.436 5.601 5.957 1.00 52.66 83 ILE A N 1
ATOM 612 C CA . ILE A 1 83 ? -8.187 5.872 5.247 1.00 52.66 83 ILE A CA 1
ATOM 613 C C . ILE A 1 83 ? -8.444 7.218 4.596 1.00 52.66 83 ILE A C 1
ATOM 615 O O . ILE A 1 83 ? -9.263 7.268 3.684 1.00 52.66 83 ILE A O 1
ATOM 619 N N . GLU A 1 84 ? -7.859 8.308 5.103 1.00 58.59 84 GLU A N 1
ATOM 620 C CA . GLU A 1 84 ? -8.023 9.623 4.473 1.00 58.59 84 GLU A CA 1
ATOM 621 C C . GLU A 1 84 ? -7.811 9.455 2.966 1.00 58.59 84 GLU A C 1
ATOM 623 O O . GLU A 1 84 ? -6.832 8.831 2.562 1.00 58.59 84 GLU A O 1
ATOM 628 N N . ILE A 1 85 ? -8.745 9.940 2.142 1.00 60.56 85 ILE A N 1
ATOM 629 C CA . ILE A 1 85 ? -8.733 9.802 0.674 1.00 60.56 85 ILE A CA 1
ATOM 630 C C . ILE A 1 85 ? -7.321 10.043 0.104 1.00 60.56 85 ILE A C 1
ATOM 632 O O . ILE A 1 85 ? -6.858 9.309 -0.772 1.00 60.56 85 ILE A O 1
ATOM 636 N N . GLU A 1 86 ? -6.604 10.997 0.693 1.00 63.94 86 GLU A N 1
ATOM 637 C CA . GLU A 1 86 ? -5.195 11.310 0.462 1.00 63.94 86 GLU A CA 1
ATOM 638 C C . GLU A 1 86 ? -4.257 10.087 0.484 1.00 63.94 86 GLU A C 1
ATOM 640 O O . GLU A 1 86 ? -3.448 9.926 -0.422 1.00 63.94 86 GLU A O 1
ATOM 645 N N . GLN A 1 87 ? -4.382 9.161 1.437 1.00 66.69 87 GLN A N 1
ATOM 646 C CA . GLN A 1 87 ? -3.521 7.974 1.567 1.00 66.69 87 GLN A CA 1
ATOM 647 C C . GLN A 1 87 ? -3.689 6.994 0.396 1.00 66.69 87 GLN A C 1
ATOM 649 O O . GLN A 1 87 ? -2.714 6.406 -0.082 1.00 66.69 87 GLN A O 1
ATOM 654 N N . TYR A 1 88 ? -4.916 6.841 -0.112 1.00 69.50 88 TYR A N 1
ATOM 655 C CA . TYR A 1 88 ? -5.171 6.041 -1.312 1.00 69.50 88 TYR A CA 1
ATOM 656 C C . TYR A 1 88 ? -4.587 6.713 -2.560 1.00 69.50 88 TYR A C 1
ATOM 658 O O . TYR A 1 88 ? -3.974 6.042 -3.396 1.00 69.50 88 TYR A O 1
ATOM 666 N N . TYR A 1 89 ? -4.732 8.037 -2.676 1.00 73.62 89 TYR A N 1
ATOM 667 C CA . TYR A 1 89 ? -4.134 8.801 -3.771 1.00 73.62 89 TYR A CA 1
ATOM 668 C C . TYR A 1 89 ? -2.610 8.767 -3.731 1.00 73.62 89 TYR A C 1
ATOM 670 O O . TYR A 1 89 ? -2.006 8.579 -4.782 1.00 73.62 89 TYR A O 1
ATOM 678 N N . VAL A 1 90 ? -1.995 8.850 -2.551 1.00 73.44 90 VAL A N 1
ATOM 679 C CA . VAL A 1 90 ? -0.548 8.696 -2.357 1.00 73.44 90 VAL A CA 1
ATOM 680 C C . VAL A 1 90 ? -0.083 7.347 -2.895 1.00 73.44 90 VAL A C 1
ATOM 682 O O . VAL A 1 90 ? 0.838 7.303 -3.708 1.00 73.44 90 VAL A O 1
ATOM 685 N N . LEU A 1 91 ? -0.750 6.250 -2.525 1.00 73.69 91 LEU A N 1
ATOM 686 C CA . LEU A 1 91 ? -0.370 4.918 -2.998 1.00 73.69 91 LEU A CA 1
ATOM 687 C C . LEU A 1 91 ? -0.585 4.759 -4.511 1.00 73.69 91 LEU A C 1
ATOM 689 O O . LEU A 1 91 ? 0.232 4.136 -5.186 1.00 73.69 91 LEU A O 1
ATOM 693 N N . LYS A 1 92 ? -1.657 5.344 -5.059 1.00 74.62 92 LYS A N 1
ATOM 694 C CA . LYS A 1 92 ? -1.940 5.328 -6.499 1.00 74.62 92 LYS A CA 1
ATOM 695 C C . LYS A 1 92 ? -0.916 6.142 -7.294 1.00 74.62 92 LYS A C 1
ATOM 697 O O . LYS A 1 92 ? -0.387 5.624 -8.273 1.00 74.62 92 LYS A O 1
ATOM 702 N N . LEU A 1 93 ? -0.606 7.365 -6.861 1.00 73.44 93 LEU A N 1
ATOM 703 C CA . LEU A 1 93 ? 0.431 8.205 -7.466 1.00 73.44 93 LEU A CA 1
ATOM 704 C C . LEU A 1 93 ? 1.782 7.499 -7.427 1.00 73.44 93 LEU A C 1
ATOM 706 O O . LEU A 1 93 ? 2.502 7.497 -8.420 1.00 73.44 93 LEU A O 1
ATOM 710 N N . HIS A 1 94 ? 2.103 6.863 -6.300 1.00 71.12 94 HIS A N 1
ATOM 711 C CA . HIS A 1 94 ? 3.350 6.126 -6.150 1.00 71.12 94 HIS A CA 1
ATOM 712 C C . HIS A 1 94 ? 3.396 4.908 -7.075 1.00 71.12 94 HIS A C 1
ATOM 714 O O . HIS A 1 94 ? 4.383 4.695 -7.770 1.00 71.12 94 HIS A O 1
ATOM 720 N N . ALA A 1 95 ? 2.297 4.152 -7.170 1.00 72.31 95 ALA A N 1
ATOM 721 C CA . ALA A 1 95 ? 2.165 3.031 -8.099 1.00 72.31 95 ALA A CA 1
ATOM 722 C C . ALA A 1 95 ? 2.337 3.459 -9.563 1.00 72.31 95 ALA A C 1
ATOM 724 O O . ALA A 1 95 ? 3.008 2.770 -10.330 1.00 72.31 95 ALA A O 1
ATOM 725 N N . GLU A 1 96 ? 1.722 4.576 -9.956 1.00 74.44 96 GLU A N 1
ATOM 726 C CA . GLU A 1 96 ? 1.790 5.115 -11.315 1.00 74.44 96 GLU A CA 1
ATOM 727 C C . GLU A 1 96 ? 3.189 5.641 -11.643 1.00 74.44 96 GLU A C 1
ATOM 729 O O . GLU A 1 96 ? 3.741 5.275 -12.683 1.00 74.44 96 GLU A O 1
ATOM 734 N N . ALA A 1 97 ? 3.800 6.413 -10.739 1.00 71.12 97 ALA A N 1
ATOM 735 C CA . ALA A 1 97 ? 5.164 6.911 -10.895 1.00 71.12 97 ALA A CA 1
ATOM 736 C C . ALA A 1 97 ? 6.176 5.764 -11.011 1.00 71.12 97 ALA A C 1
ATOM 738 O O . ALA A 1 97 ? 7.102 5.819 -11.817 1.00 71.12 97 ALA A O 1
ATOM 739 N N . ALA A 1 98 ? 5.969 4.695 -10.244 1.00 71.19 98 ALA A N 1
ATOM 740 C CA . ALA A 1 98 ? 6.901 3.587 -10.154 1.00 71.19 98 ALA A CA 1
ATOM 741 C C . ALA A 1 98 ? 6.692 2.509 -11.245 1.00 71.19 98 ALA A C 1
ATOM 743 O O . ALA A 1 98 ? 7.567 1.673 -11.479 1.00 71.19 98 ALA A O 1
ATOM 744 N N . ARG A 1 99 ? 5.567 2.539 -11.978 1.00 71.31 99 ARG A N 1
ATOM 745 C CA . ARG A 1 99 ? 5.207 1.537 -13.004 1.00 71.31 99 ARG A CA 1
ATOM 746 C C . ARG A 1 99 ? 6.199 1.449 -14.167 1.00 71.31 99 ARG A C 1
ATOM 748 O O . ARG A 1 99 ? 6.325 0.387 -14.776 1.00 71.31 99 ARG A O 1
ATOM 755 N N . HIS A 1 100 ? 6.875 2.546 -14.490 1.00 71.69 100 HIS A N 1
ATOM 756 C CA . HIS A 1 100 ? 7.770 2.638 -15.648 1.00 71.69 100 HIS A CA 1
ATOM 757 C C . HIS A 1 100 ? 9.252 2.553 -15.290 1.00 71.69 100 HIS A C 1
ATOM 759 O O . HIS A 1 100 ? 10.105 2.726 -16.159 1.00 71.69 100 HIS A O 1
ATOM 765 N N . VAL A 1 101 ? 9.567 2.279 -14.025 1.00 72.81 101 VAL A N 1
ATOM 766 C CA . VAL A 1 101 ? 10.927 2.391 -13.510 1.00 72.81 101 VAL A CA 1
ATOM 767 C C . VAL A 1 101 ? 11.436 1.023 -13.078 1.00 72.81 101 VAL A C 1
ATOM 769 O O . VAL A 1 101 ? 10.788 0.298 -12.325 1.00 72.81 101 VAL A O 1
ATOM 772 N N . SER A 1 102 ? 12.606 0.641 -13.585 1.00 71.38 102 SER A N 1
ATOM 773 C CA . SER A 1 102 ? 13.207 -0.670 -13.323 1.00 71.38 102 SER A CA 1
ATOM 774 C C . SER A 1 102 ? 14.018 -0.724 -12.026 1.00 71.38 102 SER A C 1
ATOM 776 O O . SER A 1 102 ? 14.386 -1.816 -11.596 1.00 71.38 102 SER A O 1
ATOM 778 N N . HIS A 1 103 ? 14.282 0.417 -11.383 1.00 77.31 103 HIS A N 1
ATOM 779 C CA . HIS A 1 103 ? 15.092 0.497 -10.170 1.00 77.31 103 HIS A CA 1
ATOM 780 C C . HIS A 1 103 ? 14.239 0.585 -8.897 1.00 77.31 103 HIS A C 1
ATOM 782 O O . HIS A 1 103 ? 13.234 1.296 -8.841 1.00 77.31 103 HIS A O 1
ATOM 788 N N . SER A 1 104 ? 14.674 -0.122 -7.852 1.00 78.00 104 SER A N 1
ATOM 789 C CA . SER A 1 104 ? 14.007 -0.193 -6.545 1.00 78.00 104 SER A CA 1
ATOM 790 C C . SER A 1 104 ? 13.827 1.170 -5.885 1.00 78.00 104 SER A C 1
ATOM 792 O O . SER A 1 104 ? 12.798 1.404 -5.256 1.00 78.00 104 SER A O 1
ATOM 794 N N . ASP A 1 105 ? 14.769 2.092 -6.099 1.00 82.69 105 ASP A N 1
ATOM 795 C CA . ASP A 1 105 ? 14.715 3.436 -5.520 1.00 82.69 105 ASP A CA 1
ATOM 796 C C . ASP A 1 105 ? 13.466 4.216 -5.944 1.00 82.69 105 ASP A C 1
ATOM 798 O O . ASP A 1 105 ? 13.022 5.081 -5.200 1.00 82.69 105 ASP A O 1
ATOM 802 N N . ALA A 1 106 ? 12.827 3.892 -7.075 1.00 79.00 106 ALA A N 1
ATOM 803 C CA . ALA A 1 106 ? 11.579 4.555 -7.461 1.00 79.00 106 ALA A CA 1
ATOM 804 C C . ALA A 1 106 ? 10.415 4.229 -6.509 1.00 79.00 106 ALA A C 1
ATOM 806 O O . ALA A 1 106 ? 9.482 5.013 -6.380 1.00 79.00 106 ALA A O 1
ATOM 807 N N . PHE A 1 107 ? 10.471 3.076 -5.840 1.00 76.62 107 PHE A N 1
ATOM 808 C CA . PHE A 1 107 ? 9.456 2.629 -4.889 1.00 76.62 107 PHE A CA 1
ATOM 809 C C . PHE A 1 107 ? 9.829 2.968 -3.445 1.00 76.62 107 PHE A C 1
ATOM 811 O O . PHE A 1 107 ? 8.938 3.082 -2.604 1.00 76.62 107 PHE A O 1
ATOM 818 N N . THR A 1 108 ? 11.122 3.143 -3.163 1.00 83.62 108 THR A N 1
ATOM 819 C CA . THR A 1 108 ? 11.656 3.388 -1.817 1.00 83.62 108 THR A CA 1
ATOM 820 C C . THR A 1 108 ? 12.170 4.813 -1.607 1.00 83.62 108 THR A C 1
ATOM 822 O O . THR A 1 108 ? 12.920 5.078 -0.669 1.00 83.62 108 THR A O 1
ATOM 825 N N . SER A 1 109 ? 11.814 5.754 -2.483 1.00 84.75 109 SER A N 1
ATOM 826 C CA . SER A 1 109 ? 12.189 7.160 -2.335 1.00 84.75 109 SER A CA 1
ATOM 827 C C . SER A 1 109 ? 11.066 8.107 -2.755 1.00 84.75 109 SER A C 1
ATOM 829 O O . SER A 1 109 ? 10.091 7.715 -3.397 1.00 84.75 109 SER A O 1
ATOM 831 N N . GLY A 1 110 ? 11.204 9.373 -2.359 1.00 87.06 110 GLY A N 1
ATOM 832 C CA . GLY A 1 110 ? 10.269 10.445 -2.686 1.00 87.06 110 GLY A CA 1
ATOM 833 C C . GLY A 1 110 ? 9.183 10.690 -1.627 1.00 87.06 110 GLY A C 1
ATOM 834 O O . GLY A 1 110 ? 9.074 9.945 -0.650 1.00 87.06 110 GLY A O 1
ATOM 835 N N . PRO A 1 111 ? 8.374 11.753 -1.803 1.00 85.25 111 PRO A N 1
ATOM 836 C CA . PRO A 1 111 ? 7.389 12.178 -0.804 1.00 85.25 111 PRO A CA 1
ATOM 837 C C . PRO A 1 111 ? 6.280 11.149 -0.562 1.00 85.25 111 PRO A C 1
ATOM 839 O O . PRO A 1 111 ? 5.905 10.905 0.579 1.00 85.25 111 PRO A O 1
ATOM 842 N N . ALA A 1 112 ? 5.789 10.502 -1.625 1.00 82.56 112 ALA A N 1
ATOM 843 C CA . ALA A 1 112 ? 4.721 9.510 -1.516 1.00 82.56 112 ALA A CA 1
ATOM 844 C C . ALA A 1 112 ? 5.170 8.265 -0.731 1.00 82.56 112 ALA A C 1
ATOM 846 O O . ALA A 1 112 ? 4.453 7.776 0.138 1.00 82.56 112 ALA A O 1
ATOM 847 N N . TYR A 1 113 ? 6.395 7.801 -0.979 1.00 86.50 113 TYR A N 1
ATOM 848 C CA . TYR A 1 113 ? 7.029 6.762 -0.174 1.00 86.50 113 TYR A CA 1
ATOM 849 C C . TYR A 1 113 ? 7.165 7.171 1.302 1.00 86.50 113 TYR A C 1
ATOM 851 O O . TYR A 1 113 ? 6.829 6.383 2.183 1.00 86.50 113 TYR A O 1
ATOM 859 N N . ALA A 1 114 ? 7.625 8.396 1.580 1.00 87.56 114 ALA A N 1
ATOM 860 C CA . ALA A 1 114 ? 7.827 8.868 2.948 1.00 87.56 114 ALA A CA 1
ATOM 861 C C . ALA A 1 114 ? 6.520 8.876 3.760 1.00 87.56 114 ALA A C 1
ATOM 863 O O . ALA A 1 114 ? 6.520 8.460 4.918 1.00 87.56 114 ALA A O 1
ATOM 864 N N . GLU A 1 115 ? 5.401 9.273 3.147 1.00 87.12 115 GLU A N 1
ATOM 865 C CA . GLU A 1 115 ? 4.085 9.210 3.793 1.00 87.12 115 GLU A CA 1
ATOM 866 C C . GLU A 1 115 ? 3.629 7.765 4.046 1.00 87.12 115 GLU A C 1
ATOM 868 O O . GLU A 1 115 ? 3.076 7.481 5.105 1.00 87.12 115 GLU A O 1
ATOM 873 N N . LEU A 1 116 ? 3.923 6.821 3.144 1.00 85.62 116 LEU A N 1
ATOM 874 C CA . LEU A 1 116 ? 3.610 5.401 3.360 1.00 85.62 116 LEU A CA 1
ATOM 875 C C . LEU A 1 116 ? 4.422 4.786 4.505 1.00 85.62 116 LEU A C 1
ATOM 877 O O . LEU A 1 116 ? 3.872 4.048 5.321 1.00 85.62 116 LEU A O 1
ATOM 881 N N . VAL A 1 117 ? 5.712 5.111 4.600 1.00 87.88 117 VAL A N 1
ATOM 882 C CA . VAL A 1 117 ? 6.562 4.663 5.714 1.00 87.88 117 VAL A CA 1
ATOM 883 C C . VAL A 1 117 ? 6.097 5.280 7.031 1.00 87.88 117 VAL A C 1
ATOM 885 O O . VAL A 1 117 ? 5.997 4.580 8.035 1.00 87.88 117 VAL A O 1
ATOM 888 N N . LYS A 1 118 ? 5.755 6.573 7.026 1.00 87.69 118 LYS A N 1
ATOM 889 C CA . LYS A 1 118 ? 5.208 7.284 8.189 1.00 87.69 118 LYS A CA 1
ATOM 890 C C . LYS A 1 118 ? 3.863 6.715 8.638 1.00 87.69 118 LYS A C 1
ATOM 892 O O . LYS A 1 118 ? 3.602 6.668 9.838 1.00 87.69 118 LYS A O 1
ATOM 897 N N . LEU A 1 119 ? 3.030 6.271 7.695 1.00 86.69 119 LEU A N 1
ATOM 898 C CA . LEU A 1 119 ? 1.770 5.596 7.988 1.00 86.69 119 LEU A CA 1
ATOM 899 C C . LEU A 1 119 ? 2.011 4.261 8.714 1.00 86.69 119 LEU A C 1
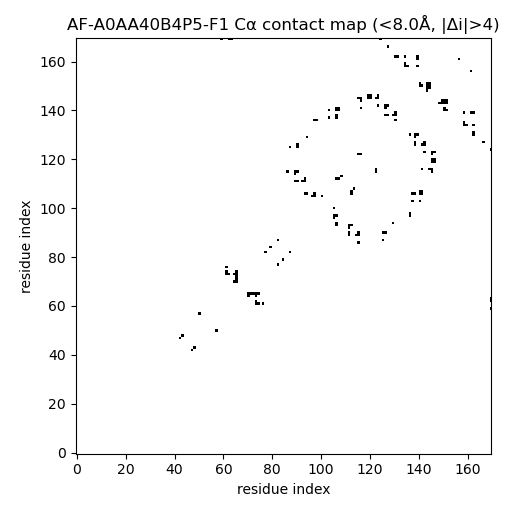ATOM 901 O O . LEU A 1 119 ? 1.227 3.904 9.587 1.00 86.69 119 LEU A O 1
ATOM 905 N N . GLY A 1 120 ? 3.105 3.554 8.411 1.00 89.62 120 GLY A N 1
ATOM 906 C CA . GLY A 1 120 ? 3.513 2.337 9.114 1.00 89.62 120 GLY A CA 1
ATOM 907 C C . GLY A 1 120 ? 2.605 1.143 8.810 1.00 89.62 120 GLY A C 1
ATOM 908 O O . GLY A 1 120 ? 2.174 0.949 7.677 1.00 89.62 120 GLY A O 1
ATOM 909 N N . GLN A 1 121 ? 2.298 0.316 9.815 1.00 88.19 121 GLN A N 1
ATOM 910 C CA . GLN A 1 121 ? 1.506 -0.914 9.635 1.00 88.19 121 GLN A CA 1
ATOM 911 C C . GLN A 1 121 ? 0.153 -0.727 8.907 1.00 88.19 121 GLN A C 1
ATOM 913 O O . GLN A 1 121 ? -0.179 -1.574 8.075 1.00 88.19 121 GLN A O 1
ATOM 918 N N . PRO A 1 122 ? -0.617 0.358 9.123 1.00 86.75 122 PRO A N 1
ATOM 919 C CA . PRO A 1 122 ? -1.814 0.644 8.327 1.00 86.75 122 PRO A CA 1
ATOM 920 C C . PRO A 1 122 ? -1.592 0.753 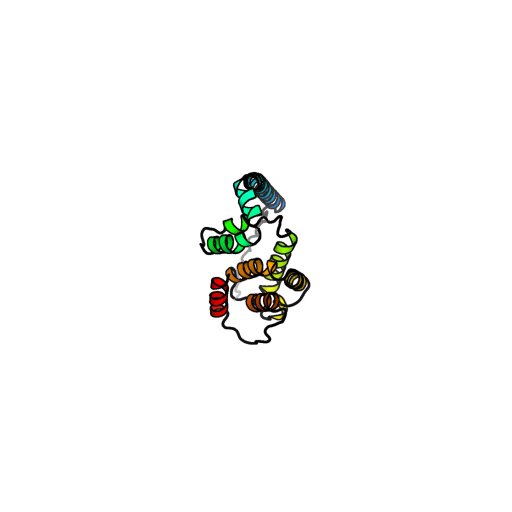6.805 1.00 86.75 122 PRO A C 1
ATOM 922 O O . PRO A 1 122 ? -2.543 0.577 6.047 1.00 86.75 122 PRO A O 1
ATOM 925 N N . ALA A 1 123 ? -0.361 0.986 6.331 1.00 86.69 123 ALA A N 1
ATOM 926 C CA . ALA A 1 123 ? -0.025 0.987 4.904 1.00 86.69 123 ALA A CA 1
ATOM 927 C C . ALA A 1 123 ? 0.075 -0.424 4.295 1.00 86.69 123 ALA A C 1
ATOM 929 O O . ALA A 1 123 ? -0.028 -0.577 3.076 1.00 86.69 123 ALA A O 1
ATOM 930 N N . VAL A 1 124 ? 0.265 -1.464 5.116 1.00 89.12 124 VAL A N 1
ATOM 931 C CA . VAL A 1 124 ? 0.497 -2.843 4.650 1.00 89.12 124 VAL A CA 1
ATOM 932 C C . VAL A 1 124 ? -0.666 -3.382 3.798 1.00 89.12 124 VAL A C 1
ATOM 934 O O . VAL A 1 124 ? -0.384 -3.841 2.689 1.00 89.12 124 VAL A O 1
ATOM 937 N N . PRO A 1 125 ? -1.957 -3.288 4.199 1.00 86.44 125 PRO A N 1
ATOM 938 C CA . PRO A 1 125 ? -3.060 -3.752 3.350 1.00 86.44 125 PRO A CA 1
ATOM 939 C C . PRO A 1 125 ? -3.111 -3.056 1.986 1.00 86.44 125 PRO A C 1
ATOM 941 O O . PRO A 1 125 ? -3.392 -3.690 0.967 1.00 86.44 125 PRO A O 1
ATOM 944 N N . LEU A 1 126 ? -2.812 -1.755 1.952 1.00 85.12 126 LEU A N 1
ATOM 945 C CA . LEU A 1 126 ? -2.808 -0.963 0.724 1.00 85.12 126 LEU A CA 1
ATOM 946 C C . LEU A 1 126 ? -1.679 -1.407 -0.213 1.00 85.12 126 LEU A C 1
ATOM 948 O O . LEU A 1 126 ? -1.909 -1.655 -1.399 1.00 85.12 126 LEU A O 1
ATOM 952 N N . ALA A 1 127 ? -0.472 -1.570 0.330 1.00 87.94 127 ALA A N 1
ATOM 953 C CA . ALA A 1 127 ? 0.679 -2.061 -0.416 1.00 87.94 127 ALA A CA 1
ATOM 954 C C . ALA A 1 127 ? 0.471 -3.506 -0.906 1.00 87.94 127 ALA A C 1
ATOM 956 O O . ALA A 1 127 ? 0.791 -3.803 -2.056 1.00 87.94 127 ALA A O 1
ATOM 957 N N . MET A 1 128 ? -0.141 -4.383 -0.100 1.00 89.06 128 MET A N 1
ATOM 958 C CA . MET A 1 128 ? -0.495 -5.752 -0.504 1.00 89.06 128 MET A CA 1
ATOM 959 C C . MET A 1 128 ? -1.521 -5.780 -1.641 1.00 89.06 128 MET A C 1
ATOM 961 O O . MET A 1 128 ? -1.377 -6.567 -2.579 1.00 89.06 128 MET A O 1
ATOM 965 N N . LEU A 1 129 ? -2.519 -4.890 -1.619 1.00 86.25 129 LEU A N 1
ATOM 966 C CA . LEU A 1 129 ? -3.487 -4.758 -2.710 1.00 86.25 129 LEU A CA 1
ATOM 967 C C . LEU A 1 129 ? -2.811 -4.320 -4.019 1.00 86.25 129 LEU A C 1
ATOM 969 O O . LEU A 1 129 ? -3.103 -4.867 -5.086 1.00 86.25 129 LEU A O 1
ATOM 973 N N . ALA A 1 130 ? -1.890 -3.355 -3.954 1.00 85.94 130 ALA A N 1
ATOM 974 C CA . ALA A 1 130 ? -1.106 -2.944 -5.116 1.00 85.94 130 ALA A CA 1
ATOM 975 C C . ALA A 1 130 ? -0.175 -4.066 -5.606 1.00 85.94 130 ALA A C 1
ATOM 977 O O . ALA A 1 130 ? -0.082 -4.303 -6.813 1.00 85.94 130 ALA A O 1
ATOM 978 N N . TYR A 1 131 ? 0.430 -4.819 -4.684 1.00 88.94 131 TYR A N 1
ATOM 979 C CA . TYR A 1 131 ? 1.278 -5.961 -5.012 1.00 88.94 131 TYR A CA 1
ATOM 980 C C . TYR A 1 131 ? 0.494 -7.064 -5.735 1.00 88.94 131 TYR A C 1
ATOM 982 O O . TYR A 1 131 ? 0.941 -7.570 -6.766 1.00 88.94 131 TYR A O 1
ATOM 990 N N . ALA A 1 132 ? -0.721 -7.369 -5.271 1.00 87.88 132 ALA A N 1
ATOM 991 C CA . ALA A 1 132 ? -1.614 -8.330 -5.916 1.00 87.88 132 ALA A CA 1
ATOM 992 C C . ALA A 1 132 ? -1.972 -7.928 -7.358 1.00 87.88 132 ALA A C 1
ATOM 994 O O . ALA A 1 132 ? -2.062 -8.782 -8.239 1.00 87.88 132 ALA A O 1
ATOM 995 N N . ARG A 1 133 ? -2.134 -6.623 -7.618 1.00 86.25 133 ARG A N 1
ATOM 996 C CA . ARG A 1 133 ? -2.416 -6.075 -8.957 1.00 86.25 133 ARG A CA 1
ATOM 997 C C . ARG A 1 133 ? -1.188 -6.040 -9.871 1.00 86.25 133 ARG A C 1
ATOM 999 O O . ARG A 1 133 ? -1.351 -6.002 -11.088 1.00 86.25 133 ARG A O 1
ATOM 1006 N N . GLY A 1 134 ? 0.025 -6.041 -9.316 1.00 86.38 134 GLY A N 1
ATOM 1007 C CA . GLY A 1 134 ? 1.261 -5.903 -10.085 1.00 86.38 134 GLY A CA 1
ATOM 1008 C C . GLY A 1 134 ? 2.483 -6.492 -9.388 1.00 86.38 134 GLY A C 1
ATOM 1009 O O . GLY A 1 134 ? 3.253 -5.771 -8.760 1.00 86.38 134 GLY A O 1
ATOM 1010 N N . GLN A 1 135 ? 2.725 -7.791 -9.578 1.00 87.19 135 GLN A N 1
ATOM 1011 C CA . GLN A 1 135 ? 3.826 -8.515 -8.922 1.00 87.19 135 GLN A CA 1
ATOM 1012 C C . GLN A 1 135 ? 5.227 -8.184 -9.463 1.00 87.19 135 GLN A C 1
ATOM 1014 O O . GLN A 1 135 ? 6.235 -8.536 -8.852 1.00 87.19 135 GLN A O 1
ATOM 1019 N N . SER A 1 136 ? 5.316 -7.498 -10.604 1.00 84.56 136 SER A N 1
ATOM 1020 C CA . SER A 1 136 ? 6.590 -7.097 -11.209 1.00 84.56 136 SER A CA 1
ATOM 1021 C C . SER A 1 136 ? 7.257 -5.910 -10.506 1.00 84.56 136 SER A C 1
ATOM 1023 O O . SER A 1 136 ? 8.462 -5.715 -10.685 1.00 84.56 136 SER A O 1
ATOM 1025 N N . GLY A 1 137 ? 6.512 -5.146 -9.699 1.00 84.44 137 GLY A N 1
ATOM 1026 C CA . GLY A 1 137 ? 7.014 -3.975 -8.976 1.00 84.44 137 GLY A CA 1
ATOM 1027 C C . GLY A 1 137 ? 7.990 -4.308 -7.842 1.00 84.44 137 GLY A C 1
ATOM 1028 O O . GLY A 1 137 ? 8.389 -5.460 -7.635 1.00 84.44 137 GLY A O 1
ATOM 1029 N N . TRP A 1 138 ? 8.384 -3.283 -7.091 1.00 88.81 138 TRP A N 1
ATOM 1030 C CA . TRP A 1 138 ? 9.240 -3.415 -5.902 1.00 88.81 138 TRP A CA 1
ATOM 1031 C C . TRP A 1 138 ? 8.439 -3.314 -4.595 1.00 88.81 138 TRP A C 1
ATOM 1033 O O . TRP A 1 138 ? 8.940 -2.864 -3.571 1.00 88.81 138 TRP A O 1
ATOM 1043 N N . TRP A 1 139 ? 7.183 -3.770 -4.622 1.00 89.81 139 TRP A N 1
ATOM 1044 C CA . TRP A 1 139 ? 6.271 -3.749 -3.473 1.00 89.81 139 TRP A CA 1
ATOM 1045 C C . TRP A 1 139 ? 6.805 -4.498 -2.254 1.00 89.81 139 TRP A C 1
ATOM 1047 O O . TRP A 1 139 ? 6.581 -4.058 -1.136 1.00 89.81 139 TRP A O 1
ATOM 1057 N N . HIS A 1 140 ? 7.536 -5.595 -2.466 1.00 89.19 140 HIS A N 1
ATOM 1058 C CA . HIS A 1 140 ? 8.160 -6.370 -1.392 1.00 89.19 140 HIS A CA 1
ATOM 1059 C C . HIS A 1 140 ? 9.158 -5.542 -0.577 1.00 89.19 140 HIS A C 1
ATOM 1061 O O . HIS A 1 140 ? 9.232 -5.729 0.629 1.00 89.19 140 HIS A O 1
ATOM 1067 N N . GLU A 1 141 ? 9.890 -4.617 -1.202 1.00 91.00 141 GLU A N 1
ATOM 1068 C CA . GLU A 1 141 ? 10.864 -3.784 -0.495 1.00 91.00 141 GLU A CA 1
ATOM 1069 C C . GLU A 1 141 ? 10.156 -2.725 0.358 1.00 91.00 141 GLU A C 1
ATOM 1071 O O . GLU A 1 141 ? 10.483 -2.559 1.530 1.00 91.00 141 GLU A O 1
ATOM 1076 N N . LEU A 1 142 ? 9.123 -2.078 -0.199 1.00 90.06 142 LEU A N 1
ATOM 1077 C CA . LEU A 1 142 ? 8.255 -1.159 0.545 1.00 90.06 142 LEU A CA 1
ATOM 1078 C C . LEU A 1 142 ? 7.616 -1.860 1.752 1.00 90.06 142 LEU A C 1
ATOM 1080 O O . LEU A 1 142 ? 7.647 -1.351 2.868 1.00 90.06 142 LEU A O 1
ATOM 1084 N N . LEU A 1 143 ? 7.048 -3.041 1.521 1.00 91.62 143 LEU A N 1
ATOM 1085 C CA . LEU A 1 143 ? 6.418 -3.858 2.549 1.00 91.62 143 LEU A CA 1
ATOM 1086 C C . LEU A 1 143 ? 7.412 -4.289 3.634 1.00 91.62 143 LEU A C 1
ATOM 1088 O O . LEU A 1 143 ? 7.108 -4.174 4.819 1.00 91.62 143 LEU A O 1
ATOM 1092 N N . PHE A 1 144 ? 8.605 -4.743 3.243 1.00 91.75 144 PHE A N 1
ATOM 1093 C CA . PHE A 1 144 ? 9.673 -5.101 4.172 1.00 91.75 144 PHE A CA 1
ATOM 1094 C C . PHE A 1 144 ? 10.037 -3.911 5.062 1.00 91.75 144 PHE A C 1
ATOM 1096 O O . PHE A 1 144 ? 10.120 -4.043 6.281 1.00 91.75 144 PHE A O 1
ATOM 1103 N N . GLU A 1 145 ? 10.207 -2.734 4.471 1.00 92.56 145 GLU A N 1
ATOM 1104 C CA . GLU A 1 145 ? 10.594 -1.545 5.214 1.00 92.56 145 GLU A CA 1
ATOM 1105 C C . GLU A 1 145 ? 9.502 -1.033 6.151 1.00 92.56 145 GLU A C 1
ATOM 1107 O O . GLU A 1 145 ? 9.805 -0.691 7.291 1.00 92.56 145 GLU A O 1
ATOM 1112 N N . ILE A 1 146 ? 8.236 -1.065 5.731 1.00 90.25 146 ILE A N 1
ATOM 1113 C CA . ILE A 1 146 ? 7.103 -0.741 6.607 1.00 90.25 146 ILE A CA 1
ATOM 1114 C C . ILE A 1 146 ? 7.059 -1.682 7.822 1.00 90.25 146 ILE A C 1
ATOM 1116 O O . ILE A 1 146 ? 6.813 -1.239 8.942 1.00 90.25 146 ILE A O 1
ATOM 1120 N N . VAL A 1 147 ? 7.291 -2.983 7.613 1.00 88.81 147 VAL A N 1
ATOM 1121 C CA . VAL A 1 147 ? 7.202 -4.001 8.673 1.00 88.81 147 VAL A CA 1
ATOM 1122 C C . VAL A 1 147 ? 8.421 -3.978 9.600 1.00 88.81 147 VAL A C 1
ATOM 1124 O O . VAL A 1 147 ? 8.278 -4.183 10.805 1.00 88.81 147 VAL A O 1
ATOM 1127 N N . HIS A 1 148 ? 9.617 -3.732 9.064 1.00 89.38 148 HIS A N 1
ATOM 1128 C CA . HIS A 1 148 ? 10.877 -3.861 9.804 1.00 89.38 148 HIS A CA 1
ATOM 1129 C C . HIS A 1 148 ? 11.546 -2.528 10.166 1.00 89.38 148 HIS A C 1
ATOM 1131 O O . HIS A 1 148 ? 12.543 -2.537 10.889 1.00 89.38 148 HIS A O 1
ATOM 1137 N N . GLY A 1 149 ? 11.047 -1.396 9.665 1.00 91.50 149 GLY A N 1
ATOM 1138 C CA . GLY A 1 149 ? 11.637 -0.068 9.869 1.00 91.50 149 GLY A CA 1
ATOM 1139 C C . GLY A 1 149 ? 13.001 0.126 9.197 1.00 91.50 149 GLY A C 1
ATOM 1140 O O . GLY A 1 149 ? 13.744 1.031 9.571 1.00 91.50 149 GLY A O 1
ATOM 1141 N N . ARG A 1 150 ? 13.372 -0.748 8.252 1.00 92.88 150 ARG A N 1
ATOM 1142 C CA . ARG A 1 150 ? 14.634 -0.691 7.499 1.00 92.88 150 ARG A CA 1
ATOM 1143 C C . ARG A 1 150 ? 14.495 -1.361 6.137 1.00 92.88 150 ARG A C 1
ATOM 1145 O O . ARG A 1 150 ? 13.743 -2.324 6.012 1.00 92.88 150 ARG A O 1
ATOM 1152 N N . ARG A 1 151 ? 15.294 -0.932 5.160 1.00 90.12 151 ARG A N 1
ATOM 1153 C CA . ARG A 1 151 ? 15.453 -1.627 3.871 1.00 90.12 151 ARG A CA 1
ATOM 1154 C C . ARG A 1 151 ? 16.025 -3.036 4.056 1.00 90.12 151 ARG A C 1
ATOM 1156 O O . ARG A 1 151 ? 16.778 -3.289 5.000 1.00 90.12 151 ARG A O 1
ATOM 1163 N N . SER A 1 152 ? 15.698 -3.946 3.143 1.00 91.44 152 SER A N 1
ATOM 1164 C CA . SER A 1 152 ? 16.169 -5.336 3.202 1.00 91.44 152 SER A CA 1
ATOM 1165 C C . SER A 1 152 ? 17.659 -5.463 2.872 1.00 91.44 152 SER A C 1
ATOM 1167 O O . SER A 1 152 ? 18.331 -6.369 3.365 1.00 91.44 152 SER A O 1
ATOM 1169 N N . GLY A 1 153 ? 18.165 -4.562 2.019 1.00 89.44 153 GLY A N 1
ATOM 1170 C CA . GLY A 1 153 ? 19.520 -4.610 1.472 1.00 89.44 153 GLY A CA 1
ATOM 1171 C C . GLY A 1 153 ? 19.764 -5.772 0.504 1.00 89.44 153 GLY A C 1
ATOM 1172 O O . GLY A 1 153 ? 20.907 -5.991 0.108 1.00 89.44 153 GLY A O 1
ATOM 1173 N N . GLN A 1 154 ? 18.733 -6.531 0.121 1.00 87.69 154 GLN A N 1
ATOM 1174 C CA . GLN A 1 154 ? 18.896 -7.638 -0.816 1.00 87.69 154 GLN A CA 1
ATOM 1175 C C . GLN A 1 154 ? 18.766 -7.168 -2.266 1.00 87.69 154 GLN A C 1
ATOM 1177 O O . GLN A 1 154 ? 17.899 -6.374 -2.620 1.00 87.69 154 GLN A O 1
ATOM 1182 N N . HIS A 1 155 ? 19.646 -7.682 -3.124 1.00 81.94 155 HIS A N 1
ATOM 1183 C CA . HIS A 1 155 ? 19.697 -7.304 -4.539 1.00 81.94 155 HIS A CA 1
ATOM 1184 C C . HIS A 1 155 ? 18.844 -8.201 -5.446 1.00 81.94 155 HIS A C 1
ATOM 1186 O O . HIS A 1 155 ? 18.509 -7.801 -6.559 1.00 81.94 155 HIS A O 1
ATOM 1192 N N . CYS A 1 156 ? 18.489 -9.404 -4.987 1.00 86.00 156 CYS A N 1
ATOM 1193 C CA . CYS A 1 156 ? 17.795 -10.407 -5.788 1.00 86.00 156 CYS A CA 1
ATOM 1194 C C . CYS A 1 156 ? 16.658 -11.031 -4.986 1.00 86.00 156 CYS A C 1
ATOM 1196 O O . CYS A 1 156 ? 16.868 -11.517 -3.880 1.00 86.00 156 CYS A O 1
ATOM 1198 N N . PHE A 1 157 ? 15.474 -11.089 -5.592 1.00 86.56 157 PHE A N 1
ATOM 1199 C CA . PHE A 1 157 ? 14.282 -11.639 -4.965 1.00 86.56 157 PHE A CA 1
ATOM 1200 C C . PHE A 1 157 ? 13.524 -12.550 -5.917 1.00 86.56 157 PHE A C 1
ATOM 1202 O O . PHE A 1 157 ? 13.286 -12.203 -7.076 1.00 86.56 157 PHE A O 1
ATOM 1209 N N . ASN A 1 158 ? 13.046 -13.677 -5.398 1.00 90.06 158 ASN A N 1
ATOM 1210 C CA . ASN A 1 158 ? 12.028 -14.468 -6.075 1.00 90.06 158 ASN A CA 1
ATOM 1211 C C . ASN A 1 158 ? 10.653 -13.837 -5.799 1.00 90.06 158 ASN A C 1
ATOM 1213 O O . ASN A 1 158 ? 9.950 -14.244 -4.875 1.00 90.06 158 ASN A O 1
ATOM 1217 N N . LYS A 1 159 ? 10.293 -12.797 -6.569 1.00 89.69 159 LYS A N 1
ATOM 1218 C CA . LYS A 1 159 ? 9.058 -12.013 -6.353 1.00 89.69 159 LYS A CA 1
ATOM 1219 C C . LYS A 1 159 ? 7.788 -12.882 -6.297 1.00 89.69 159 LYS A C 1
ATOM 1221 O O . LYS A 1 159 ? 7.005 -12.684 -5.371 1.00 89.69 159 LYS A O 1
ATOM 1226 N N . PRO A 1 160 ? 7.582 -13.873 -7.195 1.00 88.50 160 PRO A N 1
ATOM 1227 C CA . PRO A 1 160 ? 6.427 -14.768 -7.099 1.00 88.50 160 PRO A CA 1
ATOM 1228 C C . PRO A 1 160 ? 6.377 -15.573 -5.796 1.00 88.50 160 PRO A C 1
ATOM 1230 O O . PRO A 1 160 ? 5.299 -15.759 -5.235 1.00 88.50 160 PRO A O 1
ATOM 1233 N N . MET A 1 161 ? 7.528 -16.050 -5.309 1.00 89.38 161 MET A N 1
ATOM 1234 C CA . MET A 1 161 ? 7.595 -16.810 -4.058 1.00 89.38 161 MET A CA 1
ATOM 1235 C C . MET A 1 161 ? 7.326 -15.918 -2.845 1.00 89.38 161 MET A C 1
ATOM 1237 O O . MET A 1 161 ? 6.495 -16.271 -2.018 1.00 89.38 161 MET A O 1
ATOM 1241 N N . LEU A 1 162 ? 7.922 -14.723 -2.806 1.00 88.81 162 LEU A N 1
ATOM 1242 C CA . LEU A 1 162 ? 7.642 -13.727 -1.769 1.00 88.81 162 LEU A CA 1
ATOM 1243 C C . LEU A 1 162 ? 6.165 -13.357 -1.720 1.00 88.81 162 LEU A C 1
ATOM 1245 O O . LEU A 1 162 ? 5.581 -13.323 -0.647 1.00 88.81 162 LEU A O 1
ATOM 1249 N N . TYR A 1 163 ? 5.535 -13.108 -2.869 1.00 89.06 163 TYR A N 1
ATOM 1250 C CA . TYR A 1 163 ? 4.106 -12.813 -2.883 1.00 89.06 163 TYR A CA 1
ATOM 1251 C C . TYR A 1 163 ? 3.275 -13.970 -2.308 1.00 89.06 163 TYR A C 1
ATOM 1253 O O . TYR A 1 163 ? 2.339 -13.714 -1.558 1.00 89.06 163 TYR A O 1
ATOM 1261 N N . ARG A 1 164 ? 3.624 -15.233 -2.601 1.00 88.69 164 ARG A N 1
ATOM 1262 C CA . ARG A 1 164 ? 2.945 -16.399 -2.006 1.00 88.69 164 ARG A CA 1
ATOM 1263 C C . ARG A 1 164 ? 3.117 -16.473 -0.491 1.00 88.69 164 ARG A C 1
ATOM 1265 O O . ARG A 1 164 ? 2.146 -16.711 0.209 1.00 88.69 164 ARG A O 1
ATOM 1272 N N . GLU A 1 165 ? 4.324 -16.248 0.014 1.00 86.75 165 GLU A N 1
ATOM 1273 C CA . GLU A 1 165 ? 4.573 -16.253 1.461 1.00 86.75 165 GLU A CA 1
ATOM 1274 C C . GLU A 1 165 ? 3.796 -15.133 2.166 1.00 86.75 165 GLU A C 1
ATOM 1276 O O . GLU A 1 165 ? 3.212 -15.336 3.227 1.00 86.75 165 GLU A O 1
ATOM 1281 N N . TRP A 1 166 ? 3.746 -13.955 1.546 1.00 84.06 166 TRP A N 1
ATOM 1282 C CA . TRP A 1 166 ? 3.099 -12.780 2.118 1.00 84.06 166 TRP A CA 1
ATOM 1283 C C . TRP A 1 166 ? 1.582 -12.817 2.009 1.00 84.06 166 TRP A C 1
ATOM 1285 O O . TRP A 1 166 ? 0.908 -12.338 2.914 1.00 84.06 166 TRP A O 1
ATOM 1295 N N . VAL A 1 167 ? 1.025 -13.372 0.927 1.00 84.44 167 VAL A N 1
ATOM 1296 C CA . VAL A 1 167 ? -0.430 -13.455 0.787 1.00 84.44 167 VAL A CA 1
ATOM 1297 C C . VAL A 1 167 ? -1.017 -14.374 1.845 1.00 84.44 167 VAL A C 1
ATOM 1299 O O . VAL A 1 167 ? -2.119 -14.103 2.281 1.00 84.44 167 VAL A O 1
ATOM 1302 N N . ASP A 1 168 ? -0.324 -15.436 2.267 1.00 79.06 168 ASP A N 1
ATOM 1303 C CA . ASP A 1 168 ? -0.787 -16.336 3.338 1.00 79.06 168 ASP A CA 1
ATOM 1304 C C . ASP A 1 168 ? -0.642 -15.748 4.736 1.00 79.06 168 ASP A C 1
ATOM 1306 O O . ASP A 1 168 ? -1.395 -16.107 5.640 1.00 79.06 168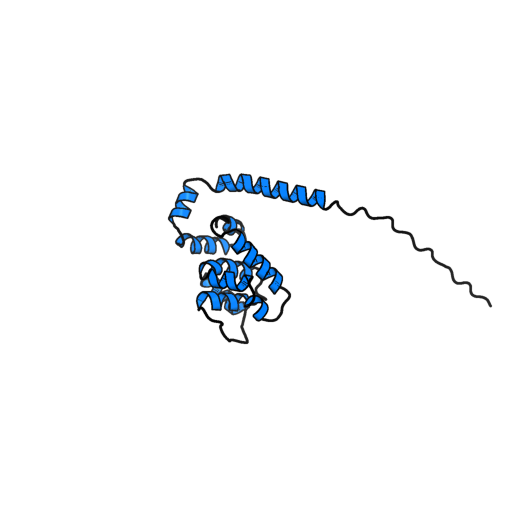 ASP A O 1
ATOM 1310 N N . TRP A 1 169 ? 0.297 -14.822 4.901 1.00 70.75 169 TRP A N 1
ATOM 1311 C CA . TRP A 1 169 ? 0.467 -14.082 6.142 1.00 70.75 169 TRP A CA 1
ATOM 1312 C C . TRP A 1 169 ? -0.587 -12.976 6.330 1.00 70.75 169 TRP A C 1
ATOM 1314 O O . TRP A 1 169 ? -0.819 -12.550 7.462 1.00 70.75 169 TRP A O 1
ATOM 1324 N N . PHE A 1 170 ? -1.212 -12.525 5.237 1.00 64.56 170 PHE A N 1
ATOM 1325 C CA . PHE A 1 170 ? -2.129 -11.385 5.183 1.00 64.56 170 PHE A CA 1
ATOM 1326 C C . PHE A 1 170 ? -3.577 -11.805 4.888 1.00 64.56 170 PHE A C 1
ATOM 1328 O O . PHE A 1 170 ? -4.460 -11.457 5.703 1.00 64.56 170 PHE A O 1
#